Protein AF-A0A9W4B9C5-F1 (afdb_monomer_lite)

Radius of gyration: 26.16 Å; chains: 1; bounding box: 54×30×66 Å

pLDDT: mean 74.36, std 14.06, range [37.84, 94.94]

Secondary structure (DSSP, 8-state):
---------PPPHHHHHHHHHHHHHHHHHHHHHHHHHHHHHHHHHHHHHHHHHHHH-SSS---HHHHHHHHHHHT--

Sequence (77 aa):
MRSYYSRWRHPTRRDLGATVLVCGLVLLAI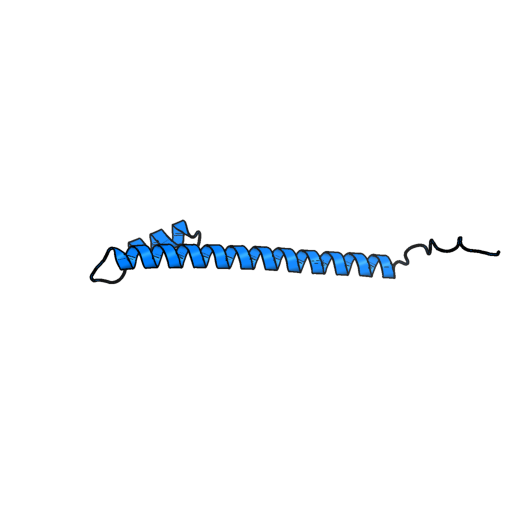IWGIHEMRKQSQEAKYESCLREAETKHVFPLASLDEIDACKEEAGLN

Structure (mmCIF, N/CA/C/O backbone):
data_AF-A0A9W4B9C5-F1
#
_entry.id   AF-A0A9W4B9C5-F1
#
loop_
_atom_site.group_PDB
_atom_site.id
_atom_site.type_symbol
_atom_site.label_atom_id
_atom_site.label_alt_id
_atom_site.label_comp_id
_atom_site.label_asym_id
_atom_site.label_entity_id
_atom_site.label_seq_id
_atom_site.pdbx_PDB_ins_code
_atom_site.Cartn_x
_atom_site.Cartn_y
_atom_site.Cartn_z
_atom_site.occupancy
_atom_site.B_iso_or_equiv
_atom_site.auth_seq_id
_atom_site.auth_comp_id
_atom_site.auth_asym_id
_atom_site.auth_atom_id
_atom_site.pdbx_PDB_model_num
ATOM 1 N N . MET A 1 1 ? 25.625 -22.017 -42.903 1.00 43.44 1 MET A N 1
ATOM 2 C CA . MET A 1 1 ? 25.716 -21.811 -41.438 1.00 43.44 1 MET A CA 1
ATOM 3 C C . MET A 1 1 ? 26.565 -20.578 -41.156 1.00 43.44 1 MET A C 1
ATOM 5 O O . MET A 1 1 ? 27.772 -20.687 -41.001 1.00 43.44 1 MET A O 1
ATOM 9 N N . ARG A 1 2 ? 25.969 -19.381 -41.188 1.00 47.00 2 ARG A N 1
ATOM 10 C CA . ARG A 1 2 ? 26.678 -18.117 -40.938 1.00 47.00 2 ARG A CA 1
ATOM 11 C C . ARG A 1 2 ? 25.870 -17.300 -39.926 1.00 47.00 2 ARG A C 1
ATOM 13 O O . ARG A 1 2 ? 24.678 -17.108 -40.116 1.00 47.00 2 ARG A O 1
ATOM 20 N N . SER A 1 3 ? 26.567 -16.911 -38.857 1.00 45.69 3 SER A N 1
ATOM 21 C CA . SER A 1 3 ? 26.234 -15.913 -37.828 1.00 45.69 3 SER A CA 1
ATOM 22 C C . SER A 1 3 ? 24.964 -16.105 -36.980 1.00 45.69 3 SER A C 1
ATOM 24 O O . SER A 1 3 ? 23.989 -15.379 -37.137 1.00 45.69 3 SER A O 1
ATOM 26 N N . TYR A 1 4 ? 25.035 -16.980 -35.971 1.00 53.62 4 TYR A N 1
ATOM 27 C CA . TYR A 1 4 ? 24.147 -16.941 -34.789 1.00 53.62 4 TYR A CA 1
ATOM 28 C C . TYR A 1 4 ? 24.728 -16.122 -33.611 1.00 53.62 4 TYR A C 1
ATOM 30 O O . TYR A 1 4 ? 24.117 -16.046 -32.549 1.00 53.62 4 TYR A O 1
ATOM 38 N N . TYR A 1 5 ? 25.894 -15.483 -33.783 1.00 49.97 5 TYR A N 1
ATOM 39 C CA . TYR A 1 5 ? 26.675 -14.882 -32.688 1.00 49.97 5 TYR A CA 1
ATOM 40 C C . TYR A 1 5 ? 26.656 -13.344 -32.595 1.00 49.97 5 TYR A C 1
ATOM 42 O O . TYR A 1 5 ? 27.492 -12.774 -31.905 1.00 49.97 5 TYR A O 1
ATOM 50 N N . SER A 1 6 ? 25.692 -12.638 -33.194 1.00 53.03 6 SER A N 1
ATOM 51 C CA . SER A 1 6 ? 25.520 -11.187 -32.954 1.00 53.03 6 SER A CA 1
ATOM 52 C C . SER A 1 6 ? 24.378 -10.866 -31.977 1.00 53.03 6 SER A C 1
ATOM 54 O O . SER A 1 6 ? 23.767 -9.802 -32.056 1.00 53.03 6 SER A O 1
ATOM 56 N N . ARG A 1 7 ? 24.041 -11.802 -31.076 1.00 54.81 7 ARG A N 1
ATOM 57 C CA . ARG A 1 7 ? 22.905 -11.685 -30.140 1.00 54.81 7 ARG A CA 1
ATOM 58 C C . ARG A 1 7 ? 23.224 -10.887 -28.865 1.00 54.81 7 ARG A C 1
ATOM 60 O O . ARG A 1 7 ? 22.347 -10.698 -28.033 1.00 54.81 7 ARG A O 1
ATOM 67 N N . TRP A 1 8 ? 24.440 -10.359 -28.747 1.00 55.12 8 TRP A N 1
ATOM 68 C CA . TRP A 1 8 ? 24.836 -9.418 -27.698 1.00 55.12 8 TRP A CA 1
ATOM 69 C C . TRP A 1 8 ? 24.873 -8.010 -28.285 1.00 55.12 8 TRP A C 1
ATOM 71 O O . TRP A 1 8 ? 25.930 -7.410 -28.465 1.00 55.12 8 TRP A O 1
ATOM 81 N N . ARG A 1 9 ? 23.698 -7.490 -28.660 1.00 61.72 9 ARG A N 1
ATOM 82 C CA . ARG A 1 9 ? 23.562 -6.050 -28.897 1.00 61.72 9 ARG A CA 1
ATOM 83 C C . ARG A 1 9 ? 23.896 -5.389 -27.565 1.00 61.72 9 ARG A C 1
ATOM 85 O O . ARG A 1 9 ? 23.182 -5.611 -26.591 1.00 61.72 9 ARG A O 1
ATOM 92 N N . HIS A 1 10 ? 25.002 -4.649 -27.511 1.00 61.50 10 HIS A N 1
ATOM 93 C CA . HIS A 1 10 ? 25.326 -3.855 -26.333 1.00 61.50 10 HIS A CA 1
ATOM 94 C C . HIS A 1 10 ? 24.099 -3.009 -25.982 1.00 61.50 10 HIS A C 1
ATOM 96 O O . HIS A 1 10 ? 23.559 -2.364 -26.890 1.00 61.50 10 HIS A O 1
ATOM 102 N N . PRO A 1 11 ? 23.631 -3.049 -24.721 1.00 64.19 11 PRO A N 1
ATOM 103 C CA . PRO A 1 11 ? 22.458 -2.297 -24.320 1.00 64.19 11 PRO A CA 1
ATOM 104 C C . PRO A 1 11 ? 22.711 -0.839 -24.671 1.00 64.19 11 PRO A C 1
ATOM 106 O O . PRO A 1 11 ? 23.714 -0.240 -24.269 1.00 64.19 11 PRO A O 1
ATOM 109 N N . THR A 1 12 ? 21.842 -0.283 -25.506 1.00 72.94 12 THR A N 1
ATOM 110 C CA . THR A 1 12 ? 21.964 1.123 -25.858 1.00 72.94 12 THR A CA 1
ATOM 111 C C . THR A 1 12 ? 21.617 1.948 -24.622 1.00 72.94 12 THR A C 1
ATOM 113 O O . THR A 1 12 ? 20.896 1.49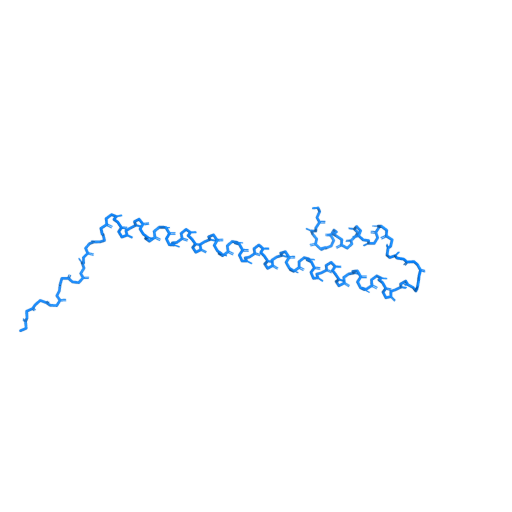4 -23.732 1.00 72.94 12 THR A O 1
ATOM 116 N N . ARG A 1 13 ? 22.089 3.198 -24.542 1.00 74.75 13 ARG A N 1
ATOM 117 C CA . ARG A 1 13 ? 21.720 4.096 -23.427 1.00 74.75 13 ARG A CA 1
ATOM 118 C C . ARG A 1 13 ? 20.197 4.212 -23.242 1.00 74.75 13 ARG A C 1
ATOM 120 O O . ARG A 1 13 ? 19.735 4.466 -22.135 1.00 74.75 13 ARG A O 1
ATOM 127 N N . ARG A 1 14 ? 19.428 3.993 -24.316 1.00 76.06 14 ARG A N 1
ATOM 128 C CA . ARG A 1 14 ? 17.961 3.956 -24.303 1.00 76.06 14 ARG A CA 1
ATOM 129 C C . ARG A 1 14 ? 17.407 2.717 -23.598 1.00 76.06 14 ARG A C 1
ATOM 131 O O . ARG A 1 14 ? 16.478 2.863 -22.814 1.00 76.06 14 ARG A O 1
ATOM 138 N N . ASP A 1 15 ? 17.999 1.543 -23.815 1.00 79.75 15 ASP A N 1
ATOM 139 C CA . ASP A 1 15 ? 17.581 0.300 -23.151 1.00 79.75 15 ASP A CA 1
ATOM 140 C C . ASP A 1 15 ? 17.815 0.380 -21.638 1.00 79.75 15 ASP A C 1
ATOM 1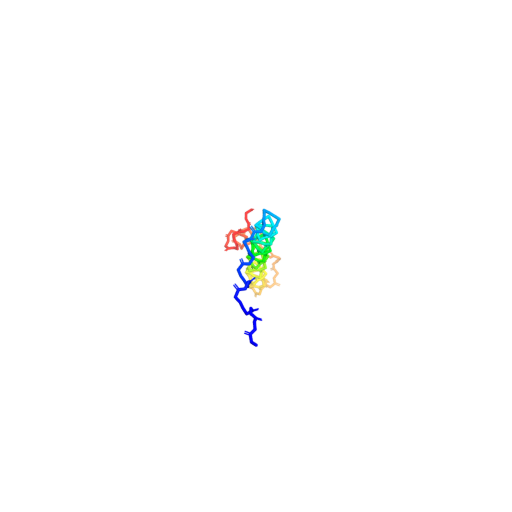42 O O . ASP A 1 15 ? 16.945 0.018 -20.848 1.00 79.75 15 ASP A O 1
ATOM 146 N N . LEU A 1 16 ? 18.951 0.955 -21.225 1.00 80.50 16 LEU A N 1
ATOM 147 C CA . LEU A 1 16 ? 19.237 1.206 -19.810 1.00 80.50 16 LEU A CA 1
ATOM 148 C C . LEU A 1 16 ? 18.214 2.173 -19.194 1.00 80.50 16 LEU A C 1
ATOM 150 O O . LEU A 1 16 ? 17.657 1.879 -18.139 1.00 80.50 16 LEU A O 1
ATOM 154 N N . GLY A 1 17 ? 17.894 3.278 -19.876 1.00 84.44 17 GLY A N 1
ATOM 155 C CA . GLY A 1 17 ? 16.857 4.209 -19.419 1.00 84.44 17 GLY A CA 1
ATOM 156 C C . GLY A 1 17 ? 15.482 3.547 -19.267 1.00 84.44 17 GLY A C 1
ATOM 157 O O . GLY A 1 17 ? 14.814 3.746 -18.255 1.00 84.44 17 GLY A O 1
ATOM 158 N N . ALA A 1 18 ? 15.088 2.704 -20.225 1.00 86.25 18 ALA A N 1
ATOM 159 C CA . ALA A 1 18 ? 13.827 1.969 -20.167 1.00 86.25 18 ALA A CA 1
ATOM 160 C C . ALA A 1 18 ? 13.779 0.996 -18.979 1.00 86.25 18 ALA A C 1
ATOM 162 O O . ALA A 1 18 ? 12.783 0.964 -18.261 1.00 86.25 18 ALA A O 1
ATOM 163 N N . THR A 1 19 ? 14.861 0.253 -18.716 1.00 86.69 19 THR A N 1
ATOM 164 C CA . THR A 1 19 ? 14.911 -0.659 -17.558 1.00 86.69 19 THR A CA 1
ATOM 165 C C . THR A 1 19 ? 14.790 0.076 -16.224 1.00 86.69 19 THR A C 1
ATOM 167 O O . THR A 1 19 ? 14.036 -0.365 -15.362 1.00 86.69 19 THR A O 1
ATOM 170 N N . VAL A 1 20 ? 15.453 1.227 -16.066 1.00 89.06 20 VAL A N 1
ATOM 171 C CA . VAL A 1 20 ? 15.354 2.041 -14.843 1.00 89.06 20 VAL A CA 1
ATOM 172 C C . VAL A 1 20 ? 13.931 2.561 -14.641 1.00 89.06 20 VAL A C 1
ATOM 174 O O . VAL A 1 20 ? 13.407 2.479 -13.531 1.00 89.06 20 VAL A O 1
ATOM 177 N N . LEU A 1 21 ? 13.280 3.042 -15.705 1.00 92.38 21 LEU A N 1
ATOM 178 C CA . LEU A 1 21 ? 11.892 3.505 -15.640 1.00 92.38 21 LEU A CA 1
ATOM 179 C C . LEU A 1 21 ? 10.932 2.377 -15.246 1.00 92.38 21 LEU A C 1
ATOM 181 O O . LEU A 1 21 ? 10.101 2.568 -14.361 1.00 92.38 21 LEU A O 1
ATOM 185 N N . VAL A 1 22 ? 11.071 1.194 -15.851 1.00 92.81 22 VAL A N 1
ATOM 186 C CA . VAL A 1 22 ? 10.234 0.030 -15.523 1.00 92.81 22 VAL A CA 1
ATOM 187 C C . VAL A 1 22 ? 10.444 -0.401 -14.071 1.00 92.81 22 VAL A C 1
ATOM 189 O O . VAL A 1 22 ? 9.467 -0.581 -13.349 1.00 92.81 22 VAL A O 1
ATOM 192 N N . CYS A 1 23 ? 11.694 -0.497 -13.608 1.00 93.88 23 CYS A N 1
ATOM 193 C CA . CYS A 1 23 ? 11.988 -0.805 -12.208 1.00 93.88 23 CYS A CA 1
ATOM 194 C C . CYS A 1 23 ? 11.380 0.234 -11.253 1.00 93.88 23 CYS A C 1
ATOM 196 O O . CYS A 1 23 ? 10.804 -0.140 -10.233 1.00 93.88 23 CYS A O 1
ATOM 198 N N . GLY A 1 24 ? 11.453 1.524 -11.597 1.00 94.12 24 GLY A N 1
ATOM 199 C CA . GLY A 1 24 ? 10.837 2.594 -10.812 1.00 94.12 24 GLY A CA 1
ATOM 200 C C . GLY A 1 24 ? 9.316 2.453 -10.704 1.00 94.12 24 GLY A C 1
ATOM 201 O O . GLY A 1 24 ? 8.769 2.538 -9.606 1.00 94.12 24 GLY A O 1
ATOM 202 N N . LEU A 1 25 ? 8.635 2.169 -11.818 1.00 94.56 25 LEU A N 1
ATOM 203 C CA . LEU A 1 25 ? 7.183 1.958 -11.835 1.00 94.56 25 LEU A CA 1
ATOM 204 C C . LEU A 1 25 ? 6.764 0.735 -11.011 1.00 94.56 25 LEU A C 1
ATOM 206 O O . LEU A 1 25 ? 5.783 0.802 -10.273 1.00 94.56 25 LEU A O 1
ATOM 210 N N . VAL A 1 26 ? 7.521 -0.363 -11.096 1.00 94.69 26 VAL A N 1
ATOM 211 C CA . VAL A 1 26 ? 7.258 -1.575 -10.306 1.00 94.69 26 VAL A CA 1
ATOM 212 C C . VAL A 1 26 ? 7.396 -1.291 -8.811 1.00 94.69 26 VAL A C 1
ATOM 214 O O . VAL A 1 26 ? 6.525 -1.681 -8.037 1.00 94.69 26 VAL A O 1
ATOM 217 N N . LEU A 1 27 ? 8.442 -0.572 -8.392 1.00 94.94 27 LEU A N 1
ATOM 218 C CA . LEU A 1 27 ? 8.621 -0.204 -6.986 1.00 94.94 27 LEU A CA 1
ATOM 219 C C . LEU A 1 27 ? 7.484 0.686 -6.477 1.00 94.94 27 LEU A C 1
ATOM 221 O O . LEU A 1 27 ? 6.959 0.429 -5.396 1.00 94.94 27 LEU A O 1
ATOM 225 N N . LEU A 1 28 ? 7.059 1.683 -7.258 1.00 93.69 28 LEU A N 1
ATOM 226 C CA . LEU A 1 28 ? 5.922 2.534 -6.897 1.00 93.69 28 LEU A CA 1
ATOM 227 C C . LEU A 1 28 ? 4.630 1.725 -6.736 1.00 93.69 28 LEU A C 1
ATOM 229 O O . LEU A 1 28 ? 3.916 1.913 -5.754 1.00 93.69 28 LEU A O 1
ATOM 233 N N . ALA A 1 29 ? 4.358 0.789 -7.649 1.00 93.31 29 ALA A N 1
ATOM 234 C CA . ALA A 1 29 ? 3.186 -0.079 -7.566 1.00 93.31 29 ALA A CA 1
ATOM 235 C C . ALA A 1 29 ? 3.223 -0.999 -6.333 1.00 93.31 29 ALA A C 1
ATOM 237 O O . ALA A 1 29 ? 2.202 -1.185 -5.676 1.00 93.31 29 ALA A O 1
ATOM 238 N N . ILE A 1 30 ? 4.395 -1.541 -5.983 1.00 93.44 30 ILE A N 1
ATOM 239 C CA . ILE A 1 30 ? 4.566 -2.378 -4.785 1.00 93.44 30 ILE A CA 1
ATOM 240 C C . ILE A 1 30 ? 4.350 -1.555 -3.515 1.00 93.44 30 ILE A C 1
ATOM 242 O O . ILE A 1 30 ? 3.623 -1.992 -2.628 1.00 93.44 30 ILE A O 1
ATOM 246 N N . ILE A 1 31 ? 4.951 -0.365 -3.424 1.00 93.88 31 ILE A N 1
ATOM 247 C CA . ILE A 1 31 ? 4.780 0.526 -2.268 1.00 93.88 31 ILE A CA 1
ATOM 248 C C . ILE A 1 31 ? 3.303 0.882 -2.103 1.00 93.88 31 ILE A C 1
ATOM 250 O O . ILE A 1 31 ? 2.774 0.775 -0.998 1.00 93.88 31 ILE A O 1
ATOM 254 N N . TRP A 1 32 ? 2.629 1.236 -3.200 1.00 94.38 32 TRP A N 1
ATOM 255 C CA . TRP A 1 32 ? 1.199 1.524 -3.190 1.00 94.38 32 TRP A CA 1
ATOM 256 C C . TRP A 1 32 ? 0.377 0.314 -2.740 1.00 94.38 32 TRP A C 1
ATOM 258 O O . TRP A 1 32 ? -0.472 0.437 -1.866 1.00 94.38 32 TRP A O 1
ATOM 268 N N . GLY A 1 33 ? 0.657 -0.872 -3.286 1.00 90.94 33 GLY A N 1
ATOM 269 C CA . GLY A 1 33 ? -0.039 -2.101 -2.911 1.00 90.94 33 GLY A CA 1
ATOM 270 C C . GLY A 1 33 ? 0.141 -2.454 -1.433 1.00 90.94 33 GLY A C 1
ATOM 271 O O . GLY A 1 33 ? -0.827 -2.797 -0.762 1.00 90.94 33 GLY A O 1
ATOM 272 N N . ILE A 1 34 ? 1.356 -2.321 -0.894 1.00 90.12 34 ILE A N 1
ATOM 273 C CA . ILE A 1 34 ? 1.628 -2.540 0.536 1.00 90.12 34 ILE A CA 1
ATOM 274 C C . ILE A 1 34 ? 0.898 -1.501 1.389 1.00 90.12 34 ILE A C 1
ATOM 276 O O . ILE A 1 34 ? 0.353 -1.849 2.436 1.00 90.12 34 ILE A O 1
ATOM 280 N N . HIS A 1 35 ? 0.885 -0.241 0.958 1.00 87.81 35 HIS A N 1
ATOM 281 C CA . HIS A 1 35 ? 0.170 0.823 1.650 1.00 87.81 35 HIS A CA 1
ATOM 282 C C . HIS A 1 35 ? -1.335 0.534 1.706 1.00 87.81 35 HIS A C 1
ATOM 284 O O . HIS A 1 35 ? -1.928 0.598 2.779 1.00 87.81 35 HIS A O 1
ATOM 290 N N . GLU A 1 36 ? -1.933 0.135 0.584 1.00 86.31 36 GLU A N 1
ATOM 291 C CA . GLU A 1 36 ? -3.355 -0.201 0.506 1.00 86.31 36 GLU A CA 1
ATOM 292 C C . GLU A 1 36 ? -3.700 -1.427 1.364 1.00 86.31 36 GLU A C 1
ATOM 294 O O . GLU A 1 36 ? -4.666 -1.403 2.120 1.00 86.31 36 GLU A O 1
ATOM 299 N N . MET A 1 37 ? -2.865 -2.470 1.332 1.00 78.88 37 MET A N 1
ATOM 300 C CA . MET A 1 37 ? -3.030 -3.658 2.180 1.00 78.88 37 MET A CA 1
ATOM 301 C C . MET A 1 37 ? -2.956 -3.320 3.672 1.00 78.88 37 MET A C 1
ATOM 303 O O . MET A 1 37 ? -3.728 -3.850 4.471 1.00 78.88 37 MET A O 1
ATOM 307 N N . ARG A 1 38 ? -2.034 -2.432 4.068 1.00 80.69 38 ARG A N 1
ATOM 308 C CA . ARG A 1 38 ? -1.948 -1.963 5.457 1.00 80.69 38 ARG A CA 1
ATOM 309 C C . ARG A 1 38 ? -3.182 -1.164 5.836 1.00 80.69 38 ARG A C 1
ATOM 311 O O . ARG A 1 38 ? -3.762 -1.458 6.872 1.00 80.69 38 ARG A O 1
ATOM 318 N N . LYS A 1 39 ? -3.616 -0.236 4.984 1.00 81.19 39 LYS A N 1
ATOM 319 C CA . LYS A 1 39 ? -4.818 0.564 5.213 1.00 81.19 39 LYS A CA 1
ATOM 320 C C . LYS A 1 39 ? -6.054 -0.320 5.400 1.00 81.19 39 LYS A C 1
ATOM 322 O O . LYS A 1 39 ? -6.720 -0.210 6.422 1.00 81.19 39 LYS A O 1
ATOM 327 N N . GLN A 1 40 ? -6.287 -1.274 4.497 1.00 80.88 40 GLN A N 1
ATOM 328 C CA . GLN A 1 40 ? -7.391 -2.233 4.624 1.00 80.88 40 GLN A CA 1
ATOM 329 C C . GLN A 1 40 ? -7.272 -3.091 5.886 1.00 80.88 40 GLN A C 1
ATOM 331 O O . GLN A 1 40 ? -8.266 -3.343 6.559 1.00 80.88 40 GLN A O 1
ATOM 336 N N . SER A 1 41 ? -6.059 -3.522 6.250 1.00 77.94 41 SER A N 1
ATOM 337 C CA . SER A 1 41 ? -5.849 -4.269 7.491 1.00 77.94 41 SER A CA 1
ATOM 338 C C . SER A 1 41 ? -6.136 -3.435 8.742 1.00 77.94 41 SER A C 1
ATOM 340 O O . SER A 1 41 ? -6.559 -4.014 9.741 1.00 77.94 41 SER A O 1
ATOM 342 N N . GLN A 1 42 ? -5.863 -2.131 8.731 1.00 76.88 42 GLN A N 1
ATOM 343 C CA . GLN A 1 42 ? -6.157 -1.238 9.853 1.00 76.88 42 GLN A CA 1
ATOM 344 C C . GLN A 1 42 ? -7.659 -0.964 9.952 1.00 76.88 42 GLN A C 1
ATOM 346 O O . GLN A 1 42 ? -8.229 -1.089 11.032 1.00 76.8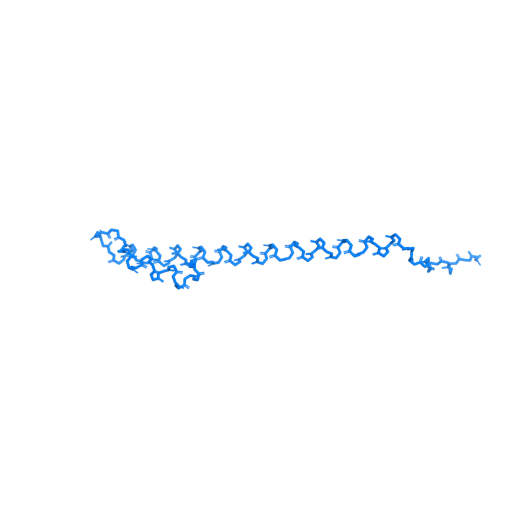8 42 GLN A O 1
ATOM 351 N N . GLU A 1 43 ? -8.313 -0.692 8.822 1.00 78.25 43 GLU A N 1
ATOM 352 C CA . GLU A 1 43 ? -9.765 -0.494 8.750 1.00 78.25 43 GLU A CA 1
ATOM 353 C C . GLU A 1 43 ? -10.531 -1.754 9.181 1.00 78.25 43 GLU A C 1
ATOM 355 O O . GLU A 1 43 ? -11.448 -1.662 9.992 1.00 78.25 43 GLU A O 1
ATOM 360 N N . ALA A 1 44 ? -10.107 -2.943 8.739 1.00 79.25 44 ALA A N 1
ATOM 361 C CA . ALA A 1 44 ? -10.732 -4.206 9.137 1.00 79.25 44 ALA A CA 1
ATOM 362 C C . ALA A 1 44 ? -10.592 -4.488 10.644 1.00 79.25 44 ALA A C 1
ATOM 364 O O . ALA A 1 44 ? -11.534 -4.965 11.277 1.00 79.25 44 ALA A O 1
ATOM 365 N N . LYS A 1 45 ? -9.428 -4.178 11.236 1.00 77.88 45 LYS A N 1
ATOM 366 C CA . LYS A 1 45 ? -9.220 -4.290 12.689 1.00 77.88 45 LYS A CA 1
ATOM 367 C C . LYS A 1 45 ? -10.123 -3.323 13.449 1.00 77.88 45 LYS A C 1
ATOM 369 O O . LYS A 1 45 ? -10.789 -3.743 14.392 1.00 77.88 45 LYS A O 1
ATOM 374 N N . TYR A 1 46 ? -10.198 -2.074 12.996 1.00 77.50 46 TYR A N 1
ATOM 375 C CA . TYR A 1 46 ? -11.065 -1.057 13.582 1.00 77.50 46 TYR A CA 1
ATOM 376 C C . TYR A 1 46 ? -12.546 -1.460 13.528 1.00 77.50 46 TYR A C 1
ATOM 378 O O . TYR A 1 46 ? -13.227 -1.422 14.549 1.00 77.50 46 TYR A O 1
ATOM 386 N N . GLU A 1 47 ? -13.032 -1.932 12.376 1.00 79.31 47 GLU A N 1
ATOM 387 C CA . GLU A 1 47 ? -14.420 -2.380 12.220 1.00 79.31 47 GLU A CA 1
ATOM 388 C C . GLU A 1 47 ? -14.727 -3.595 13.108 1.00 79.31 47 GLU A C 1
ATOM 390 O O . GLU A 1 47 ? -15.785 -3.660 13.732 1.00 79.31 47 GLU A O 1
ATOM 395 N N . SER A 1 48 ? -13.786 -4.538 13.234 1.00 81.38 48 SER A N 1
ATOM 396 C CA . SER A 1 48 ? -13.955 -5.692 14.125 1.00 81.38 48 SER A CA 1
ATOM 397 C C . SER A 1 48 ? -14.025 -5.296 15.607 1.00 81.38 48 SER A C 1
ATOM 399 O O . SER A 1 48 ? -14.892 -5.798 16.322 1.00 81.38 48 SER A O 1
ATOM 401 N N . CYS A 1 49 ? -13.186 -4.347 16.039 1.00 78.44 49 CYS A N 1
ATOM 402 C CA . CYS A 1 49 ? -13.181 -3.801 17.399 1.00 78.44 49 CYS A CA 1
ATOM 403 C C . CYS A 1 49 ? -14.493 -3.059 17.706 1.00 78.44 49 CYS A C 1
ATOM 405 O O . CYS A 1 49 ? -15.114 -3.286 18.744 1.00 78.44 49 CYS A O 1
ATOM 407 N N . LEU A 1 50 ? -14.985 -2.261 16.750 1.00 75.81 50 LEU A N 1
ATOM 408 C CA . LEU A 1 50 ? -16.281 -1.583 16.836 1.00 75.81 50 LEU A CA 1
ATOM 409 C C . LEU A 1 50 ? -17.449 -2.561 16.969 1.00 75.81 50 LEU A C 1
ATOM 411 O O . LEU A 1 50 ? -18.288 -2.385 17.849 1.00 75.81 50 LEU A O 1
ATOM 415 N N . ARG A 1 51 ? -17.507 -3.612 16.139 1.00 77.56 51 ARG A N 1
ATOM 416 C CA . ARG A 1 51 ? -18.591 -4.605 16.236 1.00 77.56 51 ARG A CA 1
ATOM 417 C C . ARG A 1 51 ? -18.559 -5.354 17.561 1.00 77.56 51 ARG A C 1
ATOM 419 O O . ARG A 1 51 ? -19.618 -5.660 18.102 1.00 77.56 51 ARG A O 1
ATOM 426 N N . GLU A 1 52 ? -17.377 -5.639 18.102 1.00 73.56 52 GLU A N 1
ATOM 427 C CA . GLU A 1 52 ? -17.267 -6.258 19.422 1.00 73.56 52 GLU A CA 1
ATOM 428 C C . GLU A 1 52 ? -17.786 -5.322 20.528 1.00 73.56 52 GLU A C 1
ATOM 430 O O . GLU A 1 52 ? -18.542 -5.768 21.396 1.00 73.56 52 GLU A O 1
ATOM 435 N N . ALA A 1 53 ? -17.470 -4.024 20.466 1.00 67.69 53 ALA A N 1
ATOM 436 C CA . ALA A 1 53 ? -18.001 -3.019 21.390 1.00 67.69 53 ALA A CA 1
ATOM 437 C C . ALA A 1 53 ? -19.534 -2.877 21.280 1.00 67.69 53 ALA A C 1
ATOM 439 O O . ALA A 1 53 ? -20.234 -2.907 22.293 1.00 67.69 53 ALA A O 1
ATOM 440 N N . GLU A 1 54 ? -20.077 -2.836 20.059 1.00 69.25 54 GLU A N 1
ATOM 441 C CA . GLU A 1 54 ? -21.526 -2.793 19.810 1.00 69.25 54 GLU A CA 1
ATOM 442 C C . GLU A 1 54 ? -22.258 -4.030 20.350 1.00 69.25 54 GLU A C 1
ATOM 444 O O . GLU A 1 54 ? -23.385 -3.925 20.824 1.00 69.25 54 GLU A O 1
ATOM 449 N N . THR A 1 55 ? -21.633 -5.213 20.322 1.00 70.31 55 THR A N 1
ATOM 450 C CA . THR A 1 55 ? -22.257 -6.427 20.881 1.00 70.31 55 THR A CA 1
ATOM 451 C C . THR A 1 55 ? -22.265 -6.477 22.409 1.00 70.31 55 THR A C 1
ATOM 453 O O . THR A 1 55 ? -23.082 -7.199 22.983 1.00 70.31 55 THR A O 1
ATOM 456 N N . LYS A 1 56 ? -21.379 -5.728 23.080 1.00 63.72 56 LYS A N 1
ATOM 457 C CA . LYS A 1 56 ? -21.298 -5.679 24.550 1.00 63.72 56 LYS A CA 1
ATOM 458 C C . LYS A 1 56 ? -22.300 -4.699 25.158 1.00 63.72 56 LYS A C 1
ATOM 460 O O . LYS A 1 56 ? -22.782 -4.943 26.264 1.00 63.72 56 LYS A O 1
ATOM 465 N N . HIS A 1 57 ? -22.657 -3.637 24.438 1.00 56.81 57 HIS A N 1
ATOM 466 C CA . HIS A 1 57 ? -23.577 -2.611 24.927 1.00 56.81 57 HIS A CA 1
ATOM 467 C C . HIS A 1 57 ? -24.950 -2.741 24.254 1.00 56.81 57 HIS A C 1
ATOM 469 O O . HIS A 1 57 ? -25.116 -2.446 23.079 1.00 56.81 57 HIS A O 1
ATOM 475 N N . VAL A 1 58 ? -25.973 -3.164 25.011 1.00 57.72 58 VAL A N 1
ATOM 476 C CA . VAL A 1 58 ? -27.365 -3.292 24.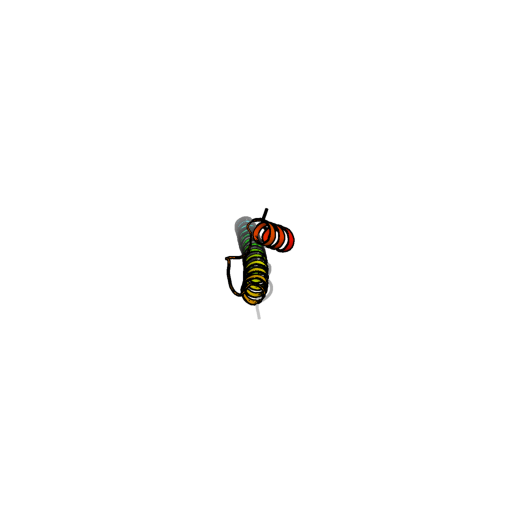515 1.00 57.72 58 VAL A CA 1
ATOM 477 C C . VAL A 1 58 ? -27.972 -1.924 24.144 1.00 57.72 58 VAL A C 1
ATOM 479 O O . VAL A 1 58 ? -28.882 -1.878 23.331 1.00 57.72 58 VAL A O 1
ATOM 482 N N . PHE A 1 59 ? -27.466 -0.831 24.723 1.00 37.84 59 PHE A N 1
ATOM 483 C CA . PHE A 1 59 ? -27.646 0.604 24.416 1.00 37.84 59 PHE A CA 1
ATOM 484 C C . PHE A 1 59 ? -26.827 1.326 25.513 1.00 37.84 59 PHE A C 1
ATOM 486 O O . PHE A 1 59 ? -27.014 0.956 26.676 1.00 37.84 59 PHE A O 1
ATOM 493 N N . PRO A 1 60 ? -25.928 2.299 25.247 1.00 56.53 60 PRO A N 1
ATOM 494 C CA . PRO A 1 60 ? -25.816 3.225 24.116 1.00 56.53 60 PRO A CA 1
ATOM 495 C C . PRO A 1 60 ? -24.678 2.868 23.131 1.00 56.53 60 PRO A C 1
ATOM 497 O O . PRO A 1 60 ? -24.006 1.858 23.303 1.00 56.53 60 PRO A O 1
ATOM 500 N N . LEU A 1 61 ? -24.498 3.694 22.087 1.00 57.69 61 LEU A N 1
ATOM 501 C CA . LEU A 1 61 ? -23.357 3.661 21.152 1.00 57.69 61 LEU A CA 1
ATOM 502 C C . LEU A 1 61 ? -22.026 3.512 21.911 1.00 57.69 61 LEU A C 1
ATOM 504 O O . LEU A 1 61 ? -21.897 4.090 22.994 1.00 57.69 61 LEU A O 1
ATOM 508 N N . ALA A 1 62 ? -21.062 2.790 21.322 1.00 59.78 62 ALA A N 1
ATOM 509 C CA . ALA A 1 62 ? -19.692 2.679 21.830 1.00 59.78 62 ALA A CA 1
ATOM 510 C C . ALA A 1 62 ? -19.203 4.052 22.315 1.00 59.78 62 ALA A C 1
ATOM 512 O O . ALA A 1 62 ? -19.348 5.056 21.606 1.00 59.78 62 ALA A O 1
ATOM 513 N N . SER A 1 63 ? -18.722 4.119 23.557 1.00 66.81 63 SER A N 1
ATOM 514 C CA . SER A 1 63 ? -18.309 5.391 24.150 1.00 66.81 63 SER A CA 1
ATOM 515 C C . SER A 1 63 ? -17.157 5.990 23.335 1.00 66.81 63 SER A C 1
ATOM 517 O O . SER A 1 63 ? -16.393 5.260 22.702 1.00 66.81 63 SER A O 1
ATOM 519 N N . LEU A 1 64 ? -17.016 7.324 23.327 1.00 69.69 64 LEU A N 1
ATOM 520 C CA . LEU A 1 64 ? -15.899 7.972 22.619 1.00 69.69 64 LEU A CA 1
ATOM 521 C C . LEU A 1 64 ? -14.540 7.381 23.039 1.00 69.69 64 LEU A C 1
ATOM 523 O O . LEU A 1 64 ? -13.668 7.219 22.192 1.00 69.69 64 LEU A O 1
ATOM 527 N N . ASP A 1 65 ? -14.411 6.987 24.308 1.00 72.75 65 ASP A N 1
ATOM 528 C CA . ASP A 1 65 ? -13.203 6.371 24.858 1.00 72.75 65 ASP A CA 1
ATOM 529 C C . ASP A 1 65 ? -12.926 4.975 24.267 1.00 72.75 65 ASP A C 1
ATOM 531 O O . ASP A 1 65 ? -11.780 4.649 23.968 1.00 72.75 65 ASP A O 1
ATOM 535 N N . GLU A 1 66 ? -13.959 4.152 24.047 1.00 72.12 66 GLU A N 1
ATOM 536 C CA . GLU A 1 66 ? -13.815 2.837 23.399 1.00 72.12 66 GLU A CA 1
ATOM 537 C C . GLU A 1 66 ? -13.469 2.977 21.912 1.00 72.12 66 GLU A C 1
ATOM 539 O O . GLU A 1 66 ? -12.676 2.204 21.375 1.00 72.12 66 GLU A O 1
ATOM 544 N N . ILE A 1 67 ? -14.021 3.993 21.245 1.00 72.38 67 ILE A N 1
ATOM 545 C CA . ILE A 1 67 ? -13.716 4.288 19.841 1.00 72.38 67 ILE A CA 1
ATOM 546 C C . ILE A 1 67 ? -12.260 4.740 19.690 1.00 72.38 67 ILE A C 1
ATOM 548 O O . ILE A 1 67 ? -11.577 4.293 18.766 1.00 72.38 67 ILE A O 1
ATOM 552 N N . ASP A 1 68 ? -11.777 5.609 20.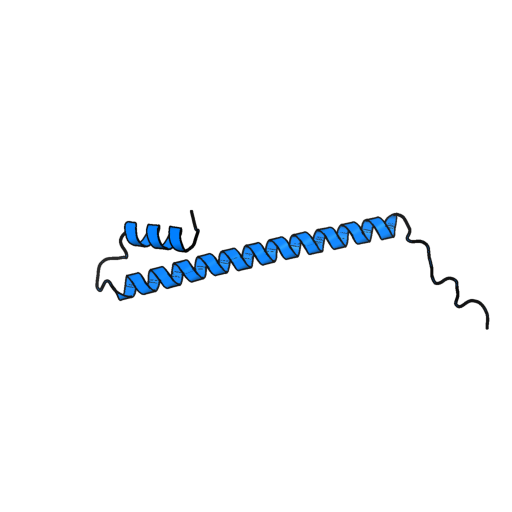576 1.00 78.50 68 ASP A N 1
ATOM 553 C CA . ASP A 1 68 ? -10.396 6.089 20.525 1.00 78.50 68 ASP A CA 1
ATOM 554 C C . ASP A 1 68 ? -9.398 4.991 20.928 1.00 78.50 68 ASP A C 1
ATOM 556 O O . ASP A 1 68 ? -8.362 4.858 20.275 1.00 78.50 68 ASP A O 1
ATOM 560 N N . ALA A 1 69 ? -9.755 4.109 21.869 1.00 78.12 69 ALA A N 1
ATOM 561 C CA . ALA A 1 69 ? -8.981 2.897 22.146 1.00 78.12 69 ALA A CA 1
ATOM 562 C C . ALA A 1 69 ? -8.900 1.969 20.916 1.00 78.12 69 ALA A C 1
ATOM 564 O O . ALA A 1 69 ? -7.813 1.522 20.549 1.00 78.12 69 ALA A O 1
ATOM 565 N N . CYS A 1 70 ? -10.015 1.735 20.209 1.00 77.69 70 CYS A N 1
ATOM 566 C CA . CYS A 1 70 ? -10.017 0.929 18.981 1.00 77.69 70 CYS A CA 1
ATOM 567 C C . CYS A 1 70 ? -9.180 1.561 17.852 1.00 77.69 70 CYS A C 1
ATOM 569 O O . CYS A 1 70 ? -8.576 0.842 17.052 1.00 77.69 70 CYS A O 1
ATOM 571 N N . LYS A 1 71 ? -9.136 2.896 17.750 1.00 75.81 71 LYS A N 1
ATOM 572 C CA . LYS A 1 71 ? -8.272 3.599 16.785 1.00 75.81 71 LYS A CA 1
ATOM 573 C C . LYS A 1 71 ? -6.795 3.435 17.125 1.00 75.81 71 LYS A C 1
ATOM 575 O O . LYS A 1 71 ? -6.005 3.141 16.226 1.00 75.81 71 LYS A O 1
ATOM 580 N N . GLU A 1 72 ? -6.438 3.566 18.402 1.00 78.38 72 GLU A N 1
ATOM 581 C CA . GLU A 1 72 ? -5.065 3.378 18.876 1.00 78.38 72 GLU A CA 1
ATOM 582 C C . GLU A 1 72 ? -4.597 1.931 18.638 1.00 78.38 72 GLU A C 1
ATOM 584 O O . GLU A 1 72 ? -3.517 1.709 18.087 1.00 78.38 72 GLU A O 1
ATOM 589 N N . GLU A 1 73 ? -5.449 0.936 18.914 1.00 74.88 73 GLU A N 1
ATOM 590 C CA . GLU A 1 73 ? -5.168 -0.479 18.627 1.00 74.88 73 GLU A CA 1
ATOM 591 C C . GLU A 1 73 ? -5.055 -0.786 17.124 1.00 74.88 73 GLU A C 1
ATOM 593 O O . GLU A 1 73 ? -4.225 -1.600 16.698 1.00 74.88 73 GLU A O 1
ATOM 598 N N . ALA A 1 74 ? -5.856 -0.120 16.289 1.00 68.56 74 ALA A N 1
ATOM 599 C CA . ALA A 1 74 ? -5.750 -0.210 14.835 1.00 68.56 74 ALA A CA 1
ATOM 600 C C . ALA A 1 74 ? -4.534 0.559 14.271 1.00 68.56 74 ALA A C 1
ATOM 602 O O . ALA A 1 74 ? -4.176 0.379 13.101 1.00 68.56 74 ALA A O 1
ATOM 603 N N . GLY A 1 75 ? -3.864 1.384 15.083 1.00 65.44 75 GLY A N 1
ATOM 604 C CA . GLY A 1 75 ? -2.769 2.258 14.658 1.00 65.44 75 GLY A CA 1
ATOM 605 C C . GLY A 1 75 ? -3.227 3.380 13.720 1.00 65.44 75 GLY A C 1
ATOM 606 O O . GLY A 1 75 ? -2.468 3.785 12.836 1.00 65.44 75 GLY A O 1
ATOM 607 N N . LEU A 1 76 ? -4.477 3.820 13.872 1.00 62.81 76 LEU A N 1
ATOM 608 C CA . LEU A 1 76 ? -5.104 4.944 13.179 1.00 62.81 76 LEU A CA 1
ATOM 609 C C . LEU A 1 76 ? -5.076 6.159 14.121 1.00 62.81 76 LEU A C 1
ATOM 611 O O . LEU A 1 76 ? -6.075 6.456 14.767 1.00 62.81 76 LEU A O 1
ATOM 615 N N . ASN A 1 77 ? -3.927 6.832 14.223 1.00 57.28 77 ASN A N 1
ATOM 616 C CA . ASN A 1 77 ? -3.817 8.128 14.913 1.00 57.28 77 ASN A CA 1
ATOM 617 C C . ASN A 1 77 ? -4.127 9.290 13.968 1.00 57.28 77 ASN A C 1
ATOM 619 O O . ASN A 1 77 ? -3.648 9.242 12.810 1.00 57.28 77 ASN A O 1
#

Foldseek 3Di:
DDDPPPVCPPQDPVNVVVVVVVVVVVVVVVVVVVVVVLVVQLVVQLVVQLVVQVVVDPDDHRDPVSSVVSCVVSVND

Organism: NCBI:txid39689